Protein AF-A0ABC8L2R2-F1 (afdb_monomer)

Secondary structure (DSSP, 8-state):
---------EEEE------GGGGGGTHHHHHHHHHHHHHHTTT--EEEE--SS--SS-S-----

pLDDT: mean 87.46, std 11.61, range [39.66, 97.88]

Nearest PDB structures (foldseek):
  1qsm-assembly1_D  TM=9.200E-01  e=2.355E-01  Saccharomyces cerevisiae
  2q4v-assembly1_B  TM=8.839E-01  e=3.850E-01  Homo sapiens
  2q4v-assembly1_A  TM=9.248E-01  e=8.941E-01  Homo sapiens
  1vkc-assembly1_A  TM=7.645E-01  e=1.029E+00  Pyrococcus furiosus
  1s5k-assembly1_B  TM=7.879E-01  e=1.936E+00  Salmonella enterica subsp. enterica serovar Enteritidis

Mean predicted aligned error: 6.29 Å

Structure (mmCIF, N/CA/C/O backbone):
data_AF-A0ABC8L2R2-F1
#
_entry.id   AF-A0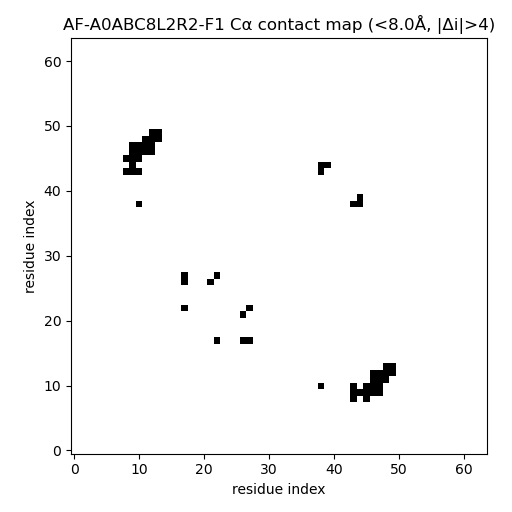ABC8L2R2-F1
#
loop_
_atom_site.group_PDB
_atom_site.id
_atom_site.type_symbol
_atom_site.label_atom_id
_atom_site.label_alt_id
_atom_site.label_comp_id
_atom_site.label_asym_id
_atom_site.label_entity_id
_atom_site.label_seq_id
_atom_site.pdbx_PDB_ins_code
_atom_site.Cartn_x
_atom_site.Cartn_y
_atom_site.Cartn_z
_atom_site.occupancy
_atom_site.B_iso_or_equiv
_atom_site.auth_seq_id
_atom_site.auth_comp_id
_atom_site.auth_asym_id
_atom_site.auth_atom_id
_atom_site.pdbx_PDB_model_num
ATOM 1 N N . MET A 1 1 ? 26.087 -1.311 -10.428 1.00 39.66 1 MET A N 1
ATOM 2 C CA . MET A 1 1 ? 25.493 -1.113 -11.764 1.00 39.66 1 MET A CA 1
ATOM 3 C C . MET A 1 1 ? 24.043 -1.566 -11.682 1.00 39.66 1 MET A C 1
ATOM 5 O O . MET A 1 1 ? 23.783 -2.748 -11.806 1.00 39.66 1 MET A O 1
ATOM 9 N N . PHE A 1 2 ? 23.128 -0.651 -11.362 1.00 48.53 2 PHE A N 1
ATOM 10 C CA . PHE A 1 2 ? 21.681 -0.879 -11.426 1.00 48.53 2 PHE A CA 1
ATOM 11 C C . PHE A 1 2 ? 21.124 0.308 -12.204 1.00 48.53 2 PHE A C 1
ATOM 13 O O . PHE A 1 2 ? 20.886 1.367 -11.633 1.00 48.53 2 PHE A O 1
ATOM 20 N N . HIS A 1 3 ? 21.100 0.196 -13.525 1.00 52.19 3 HIS A N 1
ATOM 21 C CA . HIS A 1 3 ? 20.452 1.160 -14.413 1.00 52.19 3 HIS A CA 1
ATOM 22 C C . HIS A 1 3 ? 19.596 0.359 -15.390 1.00 52.19 3 HIS A C 1
ATOM 24 O O . HIS A 1 3 ? 19.809 0.393 -16.595 1.00 52.19 3 HIS A O 1
ATOM 30 N N . ASP A 1 4 ? 18.631 -0.378 -14.849 1.00 59.38 4 ASP A N 1
ATOM 31 C CA . ASP A 1 4 ? 17.418 -0.650 -15.602 1.00 59.38 4 ASP A CA 1
ATOM 32 C C . ASP A 1 4 ? 16.478 0.510 -15.295 1.00 59.38 4 ASP A C 1
ATOM 34 O O . ASP A 1 4 ? 15.888 0.601 -14.219 1.00 59.38 4 ASP A O 1
ATOM 38 N N . ASN A 1 5 ? 16.410 1.466 -16.222 1.00 67.38 5 ASN A N 1
ATOM 39 C CA . ASN A 1 5 ? 15.442 2.561 -16.191 1.00 67.38 5 ASN A CA 1
ATOM 40 C C . ASN A 1 5 ? 14.058 2.024 -16.599 1.00 67.38 5 ASN A C 1
ATOM 42 O O . ASN A 1 5 ? 13.435 2.502 -17.549 1.00 67.38 5 ASN A O 1
ATOM 46 N N . GLU A 1 6 ? 13.617 0.959 -15.929 1.00 79.56 6 GLU A N 1
ATOM 47 C CA . GLU A 1 6 ? 12.351 0.303 -16.199 1.00 79.56 6 GLU A CA 1
ATOM 48 C C . GLU A 1 6 ? 11.241 1.083 -15.494 1.00 79.56 6 GLU A C 1
ATOM 50 O O . GLU A 1 6 ? 11.189 1.210 -14.269 1.00 79.56 6 GLU A O 1
ATOM 55 N N . THR A 1 7 ? 10.359 1.675 -16.295 1.00 84.31 7 THR A N 1
ATOM 56 C CA . THR A 1 7 ? 9.249 2.464 -15.768 1.00 84.31 7 THR A CA 1
ATOM 57 C C . THR A 1 7 ? 8.140 1.532 -15.299 1.00 84.31 7 THR A C 1
ATOM 59 O O . THR A 1 7 ? 7.461 0.872 -16.083 1.00 84.31 7 THR A O 1
ATOM 62 N N . VAL A 1 8 ? 7.938 1.484 -13.985 1.00 88.31 8 VAL A N 1
ATOM 63 C CA . VAL A 1 8 ? 6.872 0.687 -13.380 1.00 88.31 8 VAL A CA 1
ATOM 64 C C . VAL A 1 8 ? 5.571 1.485 -13.355 1.00 88.31 8 VAL A C 1
ATOM 66 O O . VAL A 1 8 ? 5.516 2.614 -12.863 1.00 88.31 8 VAL A O 1
ATOM 69 N N . ARG A 1 9 ? 4.480 0.878 -13.832 1.00 92.38 9 ARG A N 1
ATOM 70 C CA . ARG A 1 9 ? 3.127 1.430 -13.672 1.00 92.38 9 ARG A CA 1
ATOM 71 C C . ARG A 1 9 ? 2.613 1.148 -12.258 1.00 92.38 9 ARG A C 1
ATOM 73 O O . ARG A 1 9 ? 2.535 -0.005 -11.844 1.00 92.38 9 ARG A O 1
ATOM 80 N N . ILE A 1 10 ? 2.241 2.203 -11.531 1.00 93.94 10 ILE A N 1
ATOM 81 C CA . ILE A 1 10 ? 1.816 2.147 -10.122 1.00 93.94 10 ILE A CA 1
ATOM 82 C C . ILE A 1 10 ? 0.466 2.852 -9.954 1.00 93.94 10 ILE A C 1
ATOM 84 O O . ILE A 1 10 ? 0.207 3.885 -10.573 1.00 93.94 10 ILE A O 1
ATOM 88 N N . ALA A 1 11 ? -0.397 2.323 -9.086 1.00 95.69 11 ALA A N 1
ATOM 89 C CA . ALA A 1 11 ? -1.631 2.989 -8.685 1.00 95.69 11 ALA A CA 1
ATOM 90 C C . ALA A 1 11 ? -1.381 4.000 -7.553 1.00 95.69 11 ALA A C 1
ATOM 92 O O . ALA A 1 11 ? -0.959 3.630 -6.459 1.00 95.69 11 ALA A O 1
ATOM 93 N N . ALA A 1 12 ? -1.692 5.275 -7.787 1.00 94.19 12 ALA A N 1
ATOM 94 C CA . ALA A 1 12 ? -1.626 6.308 -6.756 1.00 94.19 12 ALA A CA 1
ATOM 95 C C . ALA A 1 12 ? -2.940 6.381 -5.962 1.00 94.19 12 ALA A C 1
ATOM 97 O O . ALA A 1 12 ? -4.004 6.668 -6.517 1.00 94.19 12 ALA A O 1
ATOM 98 N N . VAL A 1 13 ? -2.866 6.161 -4.652 1.00 93.44 13 VAL A N 1
ATOM 99 C CA . VAL A 1 13 ? -4.011 6.234 -3.738 1.00 93.44 13 VAL A CA 1
ATOM 100 C C . VAL A 1 13 ? -3.981 7.582 -3.024 1.00 93.44 13 VAL A C 1
ATOM 102 O O . VAL A 1 13 ? -3.069 7.856 -2.250 1.00 93.44 13 VAL A O 1
ATOM 105 N N . ARG A 1 14 ? -4.975 8.438 -3.295 1.00 88.06 14 ARG A N 1
ATOM 106 C CA . ARG A 1 14 ? -5.046 9.803 -2.735 1.00 88.06 14 ARG A CA 1
ATOM 107 C C . ARG A 1 14 ? -6.067 9.977 -1.620 1.00 88.06 14 ARG A C 1
ATOM 109 O O . ARG A 1 14 ? -5.808 10.702 -0.672 1.00 88.06 14 ARG A O 1
ATOM 116 N N . PHE A 1 15 ? -7.223 9.330 -1.737 1.00 86.75 15 PHE A N 1
ATOM 117 C CA . PHE A 1 15 ? -8.328 9.531 -0.807 1.00 86.75 15 PHE A CA 1
ATOM 118 C C . PHE A 1 15 ? -8.886 8.186 -0.368 1.00 86.75 15 PHE A C 1
ATOM 120 O O . PHE A 1 15 ? -9.530 7.477 -1.141 1.00 86.75 15 PHE A O 1
ATOM 127 N N . LEU A 1 16 ? -8.636 7.848 0.892 1.00 89.31 16 LEU A N 1
ATOM 128 C CA . LEU A 1 16 ? -9.240 6.713 1.568 1.00 89.31 16 LEU A CA 1
ATOM 129 C C . LEU A 1 16 ? -9.791 7.220 2.895 1.00 89.31 16 LEU A C 1
ATOM 131 O O . LEU A 1 16 ? -9.041 7.564 3.801 1.00 89.31 16 LEU A O 1
ATOM 135 N N . CYS A 1 17 ? -11.113 7.311 2.987 1.00 90.44 17 CYS A N 1
ATOM 136 C CA . CYS A 1 17 ? -11.788 7.830 4.165 1.00 90.44 17 CYS A CA 1
ATOM 137 C C . CYS A 1 17 ? -12.903 6.875 4.578 1.00 90.44 17 CYS A C 1
ATOM 139 O O . CYS A 1 17 ? -13.650 6.370 3.741 1.00 90.44 17 CYS A O 1
ATOM 141 N N . VAL A 1 18 ? -13.009 6.642 5.882 1.00 91.38 18 VAL A N 1
ATOM 142 C CA . VAL A 1 18 ? -14.104 5.901 6.506 1.00 91.38 18 VAL A CA 1
ATOM 143 C C . VAL A 1 18 ? -14.789 6.845 7.484 1.00 91.38 18 VAL A C 1
ATOM 145 O O . VAL A 1 18 ? -14.121 7.488 8.306 1.00 91.38 18 VAL A O 1
ATOM 148 N N . GLN A 1 19 ? -16.118 6.923 7.399 1.00 92.50 19 GLN A N 1
ATOM 149 C CA . GLN A 1 19 ? -16.937 7.686 8.340 1.00 92.50 19 GLN A CA 1
ATOM 150 C C . GLN A 1 19 ? -16.659 7.220 9.775 1.00 92.50 19 GLN A C 1
ATOM 152 O O . GLN A 1 19 ? -16.456 6.030 10.024 1.00 92.50 19 GLN A O 1
ATOM 157 N N . LYS A 1 20 ? -16.641 8.163 10.727 1.00 91.12 20 LYS A N 1
ATOM 158 C CA . LYS A 1 20 ? -16.197 7.920 12.112 1.00 91.12 20 LYS A CA 1
ATOM 159 C C . LYS A 1 20 ? -16.901 6.715 12.759 1.00 9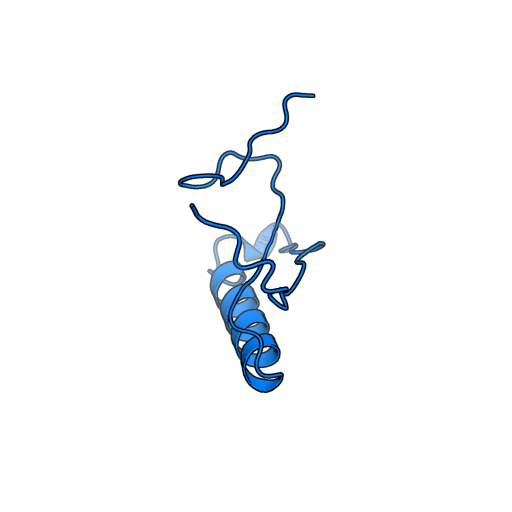1.12 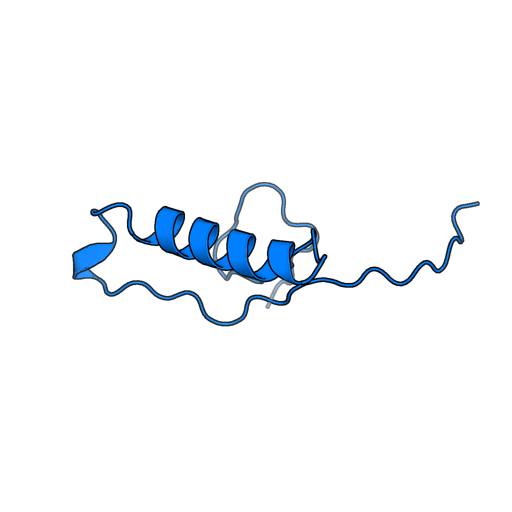20 LYS A C 1
ATOM 161 O O . LYS A 1 20 ? -16.239 5.900 13.391 1.00 91.12 20 LYS A O 1
ATOM 166 N N . GLU A 1 21 ? -18.197 6.555 12.509 1.00 90.62 21 GLU A N 1
ATOM 167 C CA . GLU A 1 21 ? -19.054 5.477 13.033 1.00 90.62 21 GLU A CA 1
ATOM 168 C C . GLU A 1 21 ? -18.709 4.064 12.521 1.00 90.62 21 GLU A C 1
ATOM 170 O O . GLU A 1 21 ? -19.077 3.065 13.140 1.00 90.62 21 GLU A O 1
ATOM 175 N N . PHE A 1 22 ? -18.002 3.950 11.392 1.00 87.88 22 PHE A N 1
ATOM 176 C CA . PHE A 1 22 ? -17.701 2.670 10.738 1.00 87.88 22 PHE A CA 1
ATOM 177 C C . PHE A 1 22 ? -16.245 2.219 10.913 1.00 87.88 22 PHE A C 1
ATOM 179 O O . PHE A 1 22 ? -15.885 1.134 10.449 1.00 87.88 22 PHE A O 1
ATOM 186 N N . ARG A 1 23 ? -15.398 2.996 11.605 1.00 87.56 23 ARG A N 1
ATOM 187 C CA . ARG A 1 23 ? -13.972 2.658 11.791 1.00 87.56 23 ARG A CA 1
ATOM 188 C C . ARG A 1 23 ? -13.767 1.361 12.567 1.00 87.56 23 ARG A C 1
ATOM 190 O O . ARG A 1 23 ? -12.923 0.559 12.187 1.00 87.56 23 ARG A O 1
ATOM 197 N N . SER A 1 24 ? -14.603 1.111 13.571 1.00 89.19 24 SER A N 1
ATOM 198 C CA . SER A 1 24 ? -14.554 -0.113 14.381 1.00 89.19 24 SER A CA 1
ATOM 199 C C . SER A 1 24 ? -15.175 -1.334 13.690 1.00 89.19 24 SER A C 1
ATOM 201 O O . SER A 1 24 ? -15.102 -2.433 14.225 1.00 89.19 24 SER A O 1
ATOM 203 N N . LYS A 1 25 ? -15.791 -1.166 12.508 1.00 90.44 25 LYS A N 1
ATOM 204 C CA . LYS A 1 25 ? -16.507 -2.240 11.792 1.00 90.44 25 LYS A CA 1
ATOM 205 C C . LYS A 1 25 ? -15.661 -2.948 10.726 1.00 90.44 25 LYS A C 1
ATOM 207 O O . LYS A 1 25 ? -16.199 -3.715 9.936 1.00 90.44 25 LYS A O 1
ATOM 212 N N . GLY A 1 26 ? -14.358 -2.667 10.646 1.00 88.69 26 GLY A N 1
ATOM 213 C CA . GLY A 1 26 ? -13.465 -3.341 9.693 1.00 88.69 26 GLY A CA 1
ATOM 214 C C . GLY A 1 26 ? -13.722 -2.997 8.218 1.00 88.69 26 GLY A C 1
ATOM 215 O O . GLY A 1 26 ? -13.304 -3.738 7.331 1.00 88.69 26 GLY A O 1
ATOM 216 N N . LEU A 1 27 ? -14.381 -1.867 7.930 1.00 93.44 27 LEU A N 1
ATOM 217 C CA . LEU A 1 27 ? -14.689 -1.457 6.555 1.00 93.44 27 LEU A CA 1
ATOM 218 C C . LEU A 1 27 ? -13.430 -1.072 5.758 1.00 93.44 27 LEU A C 1
ATOM 220 O O . LEU A 1 27 ? -13.356 -1.313 4.555 1.00 93.44 27 LEU A O 1
ATOM 224 N N . LEU A 1 28 ? -12.419 -0.519 6.435 1.00 90.94 28 LEU A N 1
ATOM 225 C CA . LEU A 1 28 ? -11.171 -0.065 5.819 1.00 90.94 28 LEU A CA 1
ATOM 226 C C . LEU A 1 28 ? -10.435 -1.199 5.061 1.00 90.94 28 LEU A C 1
ATOM 228 O O . LEU A 1 28 ? -10.189 -1.029 3.864 1.00 90.94 28 LEU A O 1
ATOM 232 N N . PRO A 1 29 ? -10.159 -2.376 5.665 1.00 92.44 29 PRO A N 1
ATOM 233 C CA . PRO A 1 29 ? -9.608 -3.528 4.945 1.00 92.44 29 PRO A CA 1
ATOM 234 C C . PRO A 1 29 ? -10.419 -3.967 3.719 1.00 92.44 29 PRO A C 1
ATOM 236 O O . PRO A 1 29 ? -9.841 -4.304 2.686 1.00 92.44 29 PRO A O 1
ATOM 239 N N . VAL A 1 30 ? -11.755 -3.944 3.799 1.00 94.25 30 VAL A N 1
ATOM 240 C CA . VAL A 1 30 ? -12.63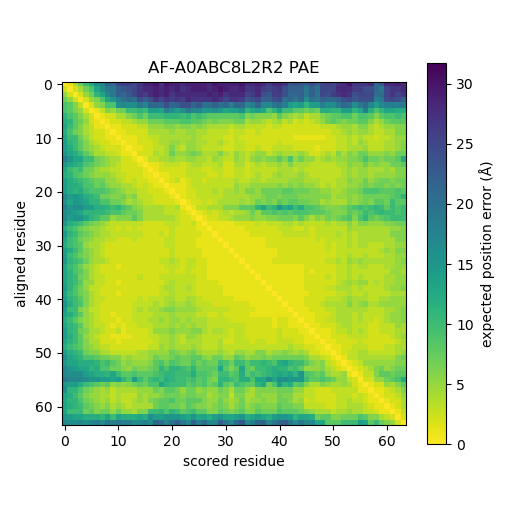4 -4.336 2.682 1.00 94.25 30 VAL A CA 1
ATOM 241 C C . VAL A 1 30 ? -12.519 -3.342 1.527 1.00 94.25 30 VAL A C 1
ATOM 243 O O . VAL A 1 30 ? -12.404 -3.750 0.369 1.00 94.25 30 VAL A O 1
ATOM 246 N N . MET A 1 31 ? -12.483 -2.042 1.830 1.00 94.38 31 MET A N 1
ATOM 247 C CA . MET A 1 31 ? -12.282 -0.988 0.832 1.00 94.38 31 MET A CA 1
ATOM 248 C C . MET A 1 31 ? -10.913 -1.106 0.155 1.00 94.38 31 MET A C 1
ATOM 250 O O . MET A 1 31 ? -10.843 -1.055 -1.076 1.00 94.38 31 MET A O 1
ATOM 254 N N . ILE A 1 32 ? -9.848 -1.332 0.933 1.00 93.81 32 ILE A N 1
ATOM 255 C CA . ILE A 1 32 ? -8.491 -1.552 0.412 1.00 93.81 32 ILE A CA 1
ATOM 256 C C . ILE A 1 32 ? -8.471 -2.783 -0.500 1.00 93.81 32 ILE A C 1
ATOM 258 O O . ILE A 1 32 ? -8.018 -2.690 -1.640 1.00 93.81 32 ILE A O 1
ATOM 262 N N . LYS A 1 33 ? -9.039 -3.915 -0.067 1.00 95.31 33 LYS A N 1
ATOM 263 C CA . LYS A 1 33 ? -9.097 -5.144 -0.876 1.00 95.31 33 LYS A CA 1
ATOM 264 C C . LYS A 1 33 ? -9.905 -4.952 -2.161 1.00 95.31 33 LYS A C 1
ATOM 266 O O . LYS A 1 33 ? -9.504 -5.427 -3.222 1.00 95.31 33 LYS A O 1
ATOM 271 N N . GLY A 1 34 ? -11.020 -4.224 -2.094 1.00 95.62 34 GLY A N 1
ATOM 272 C CA . GLY A 1 34 ? -11.833 -3.884 -3.261 1.00 95.62 34 GLY A CA 1
ATOM 273 C C . GLY A 1 34 ? -11.101 -2.978 -4.255 1.00 95.62 34 GLY A C 1
ATOM 274 O O . GLY A 1 34 ? -11.235 -3.156 -5.467 1.00 95.62 34 GLY A O 1
ATOM 275 N N . MET A 1 35 ? -10.302 -2.033 -3.756 1.00 95.62 35 MET A N 1
ATOM 276 C CA . MET A 1 35 ? -9.426 -1.196 -4.573 1.00 95.62 35 MET A CA 1
ATOM 277 C C . MET A 1 35 ? -8.321 -2.023 -5.232 1.00 95.62 35 MET A C 1
ATOM 279 O O . MET A 1 35 ? -8.226 -1.988 -6.456 1.00 95.62 35 MET A O 1
ATOM 283 N N . ILE A 1 36 ? -7.567 -2.814 -4.461 1.00 96.25 36 ILE A N 1
ATOM 284 C CA . ILE A 1 36 ? -6.503 -3.692 -4.976 1.00 96.25 36 ILE A CA 1
ATOM 285 C C . ILE A 1 36 ? -7.061 -4.617 -6.060 1.00 96.25 36 ILE A C 1
ATOM 287 O O . ILE A 1 36 ? -6.506 -4.688 -7.149 1.00 96.25 36 ILE A O 1
ATOM 291 N N . ARG A 1 37 ? -8.230 -5.235 -5.839 1.00 97.88 37 ARG A N 1
ATOM 292 C CA . ARG A 1 37 ? -8.886 -6.073 -6.856 1.00 97.88 37 ARG A CA 1
ATOM 293 C C . ARG A 1 37 ? -9.110 -5.328 -8.179 1.00 97.88 37 ARG A C 1
ATOM 295 O O . ARG A 1 37 ? -8.877 -5.895 -9.239 1.00 97.88 37 ARG A O 1
ATOM 302 N N . ARG A 1 38 ? -9.578 -4.075 -8.142 1.00 96.50 38 ARG A N 1
ATOM 303 C CA . ARG A 1 38 ? -9.812 -3.264 -9.356 1.00 96.50 38 ARG A CA 1
ATOM 304 C C . ARG A 1 38 ? -8.517 -2.832 -10.040 1.00 96.50 38 ARG A C 1
ATOM 306 O O . ARG A 1 38 ? -8.513 -2.694 -11.258 1.00 96.50 38 ARG A O 1
ATOM 313 N N . VAL A 1 39 ? -7.460 -2.597 -9.269 1.00 96.69 39 VAL A N 1
ATOM 314 C CA . VAL A 1 39 ? -6.127 -2.244 -9.777 1.00 96.69 39 VAL A CA 1
ATOM 315 C C . VAL A 1 39 ? -5.490 -3.458 -10.462 1.00 96.69 39 VAL A C 1
ATOM 317 O O . VAL A 1 39 ? -5.067 -3.343 -11.609 1.00 96.69 39 VAL A O 1
ATOM 320 N N . ASN A 1 40 ? -5.582 -4.640 -9.848 1.00 96.94 40 ASN A N 1
ATOM 321 C CA . ASN A 1 40 ? -5.082 -5.893 -10.421 1.00 96.94 40 ASN A CA 1
ATOM 322 C C . ASN A 1 40 ? -5.803 -6.272 -11.727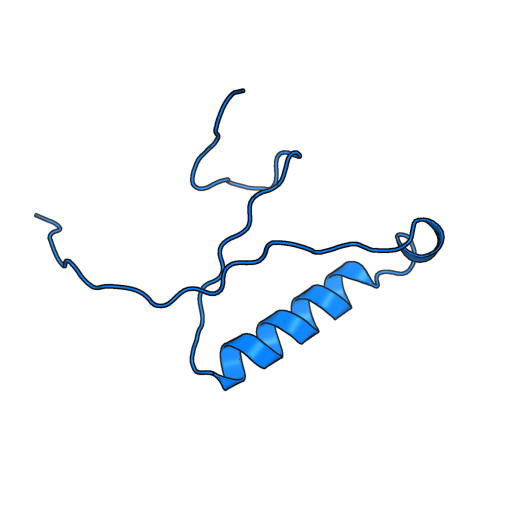 1.00 96.94 40 ASN A C 1
ATOM 324 O O . ASN A 1 40 ? -5.177 -6.771 -12.652 1.00 96.94 40 ASN A O 1
ATOM 328 N N . LEU A 1 41 ? -7.108 -5.986 -11.853 1.00 97.50 41 LEU A N 1
ATOM 329 C CA . LEU A 1 41 ? -7.848 -6.189 -13.113 1.00 97.50 41 LEU A CA 1
ATOM 330 C C . LEU A 1 41 ? -7.359 -5.300 -14.269 1.00 97.50 41 LEU A C 1
ATOM 332 O O . LEU A 1 41 ? -7.688 -5.572 -15.419 1.00 97.50 41 LEU A O 1
ATOM 336 N N . LYS A 1 42 ? -6.607 -4.235 -13.974 1.00 96.44 42 LYS A N 1
ATOM 337 C CA . LYS A 1 42 ? -5.958 -3.369 -14.967 1.00 96.44 42 LYS A CA 1
ATOM 338 C C . LYS A 1 42 ? -4.484 -3.730 -15.186 1.00 96.44 42 LYS A C 1
ATOM 340 O O . LYS A 1 42 ? -3.763 -2.924 -15.765 1.00 96.44 42 LYS A O 1
ATOM 345 N N . ASP A 1 43 ? -4.054 -4.897 -14.704 1.00 95.25 43 ASP A N 1
ATOM 346 C CA . ASP A 1 43 ? -2.670 -5.379 -14.762 1.00 95.25 43 ASP A CA 1
ATOM 347 C C . ASP A 1 43 ? -1.657 -4.428 -14.092 1.00 95.25 43 ASP A C 1
ATOM 349 O O . ASP A 1 43 ? -0.548 -4.190 -14.565 1.00 95.25 43 ASP A O 1
ATOM 353 N N . ILE A 1 44 ? -2.066 -3.831 -12.970 1.00 96.00 44 ILE A N 1
ATOM 354 C CA . ILE A 1 44 ? -1.203 -3.029 -12.101 1.00 96.00 44 ILE A CA 1
ATOM 355 C C . ILE A 1 44 ? -1.102 -3.762 -10.768 1.00 96.00 44 ILE A C 1
ATOM 357 O O . ILE A 1 44 ? -2.117 -4.118 -10.177 1.00 96.00 44 ILE A O 1
ATOM 361 N N . TRP A 1 45 ? 0.121 -3.959 -10.283 1.00 94.56 45 TRP A N 1
ATOM 362 C CA . TRP A 1 45 ? 0.389 -4.779 -9.093 1.00 94.56 45 TRP A CA 1
ATOM 363 C C . TRP A 1 45 ? 1.042 -3.999 -7.952 1.00 94.56 45 TRP A C 1
ATOM 365 O O . TRP A 1 45 ? 1.215 -4.519 -6.853 1.00 94.56 45 TRP A O 1
ATOM 375 N N . GLN A 1 46 ? 1.381 -2.735 -8.201 1.00 93.44 46 GLN A N 1
ATOM 376 C CA . GLN A 1 46 ? 2.028 -1.850 -7.241 1.00 93.44 46 GLN A CA 1
ATOM 377 C C . GLN A 1 46 ? 1.132 -0.650 -6.939 1.00 93.44 46 GLN A C 1
ATOM 379 O O . GLN A 1 46 ? 0.430 -0.138 -7.817 1.00 93.44 46 GLN A O 1
ATOM 384 N N . GLY A 1 47 ? 1.169 -0.187 -5.691 1.00 93.06 47 GLY A N 1
ATOM 385 C CA . GLY A 1 47 ? 0.416 0.975 -5.233 1.00 93.06 47 GLY A CA 1
ATOM 386 C C . GLY A 1 47 ? 1.262 1.876 -4.343 1.00 93.06 47 GLY A C 1
ATOM 387 O O . GLY A 1 47 ? 2.029 1.386 -3.520 1.00 93.06 47 GLY A O 1
ATOM 388 N N . ALA A 1 48 ? 1.097 3.186 -4.4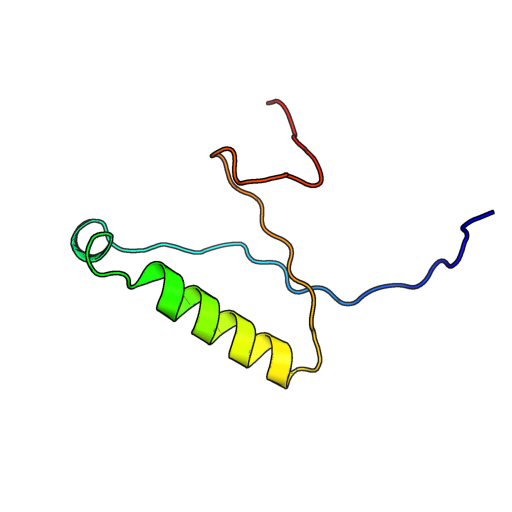98 1.00 92.94 48 ALA A N 1
ATOM 389 C CA . ALA A 1 48 ? 1.744 4.197 -3.674 1.00 92.94 48 ALA A CA 1
ATOM 390 C C . ALA A 1 48 ? 0.680 5.042 -2.972 1.00 92.94 48 ALA A C 1
ATOM 392 O O . ALA A 1 48 ? -0.303 5.466 -3.588 1.00 92.94 48 ALA A O 1
ATOM 393 N N . PHE A 1 49 ? 0.878 5.287 -1.681 1.00 92.50 49 PHE A N 1
ATOM 394 C CA . PHE A 1 49 ? 0.037 6.166 -0.881 1.00 92.50 49 PHE A CA 1
ATOM 395 C C . PHE A 1 49 ? 0.920 6.991 0.050 1.00 92.50 49 PHE A C 1
ATOM 397 O O . PHE A 1 49 ? 1.992 6.545 0.456 1.00 92.50 49 PHE A O 1
ATOM 404 N N . CYS A 1 50 ? 0.446 8.180 0.398 1.00 91.19 50 CYS A N 1
ATOM 405 C CA . CYS A 1 50 ? 1.033 8.984 1.458 1.00 91.19 50 CYS A CA 1
ATOM 406 C C . CYS A 1 50 ? 0.055 9.014 2.630 1.00 91.19 50 CYS A C 1
ATOM 408 O O . CYS A 1 50 ? -1.161 9.048 2.433 1.00 91.19 50 CYS A O 1
ATOM 410 N N . SER A 1 51 ? 0.595 8.989 3.840 1.00 87.81 51 SER A N 1
ATOM 411 C CA . SER A 1 51 ? -0.155 9.072 5.088 1.00 87.81 51 SER A CA 1
ATOM 412 C C . SER A 1 51 ? 0.586 10.018 6.024 1.00 87.81 51 SER A C 1
ATOM 414 O O . SER A 1 51 ? 1.814 10.086 5.985 1.00 87.81 51 SER A O 1
ATOM 416 N N . ASP A 1 52 ? -0.166 10.750 6.836 1.00 84.00 52 ASP A N 1
ATOM 417 C CA . ASP A 1 52 ? 0.333 11.620 7.904 1.00 84.00 52 ASP A CA 1
ATOM 418 C C . ASP A 1 52 ? 0.741 10.828 9.157 1.00 84.00 52 ASP A C 1
ATOM 420 O O . ASP A 1 52 ? 1.582 11.268 9.936 1.00 84.00 52 ASP A O 1
ATOM 424 N N . LEU A 1 53 ? 0.184 9.628 9.332 1.00 83.12 53 LEU A N 1
ATOM 425 C CA . LEU A 1 53 ? 0.605 8.672 10.351 1.00 83.12 53 LEU A CA 1
ATOM 426 C C . LEU A 1 53 ? 1.742 7.768 9.849 1.00 83.12 53 LEU A C 1
ATOM 428 O O . LEU A 1 53 ? 1.704 7.298 8.708 1.00 83.12 53 LEU A O 1
ATOM 432 N N . LEU A 1 54 ? 2.694 7.446 10.736 1.00 78.50 54 LEU A N 1
ATOM 433 C CA . LEU A 1 54 ? 3.727 6.439 10.492 1.00 78.50 54 LEU A CA 1
ATOM 434 C C . LEU A 1 54 ? 3.090 5.053 10.308 1.00 78.50 54 LEU A C 1
ATOM 436 O O . LEU A 1 54 ? 2.602 4.437 11.256 1.00 78.50 54 LEU A O 1
ATOM 440 N N . VAL A 1 55 ? 3.116 4.562 9.072 1.00 79.38 55 VAL A N 1
ATOM 441 C CA . VAL A 1 55 ? 2.761 3.181 8.721 1.00 79.38 55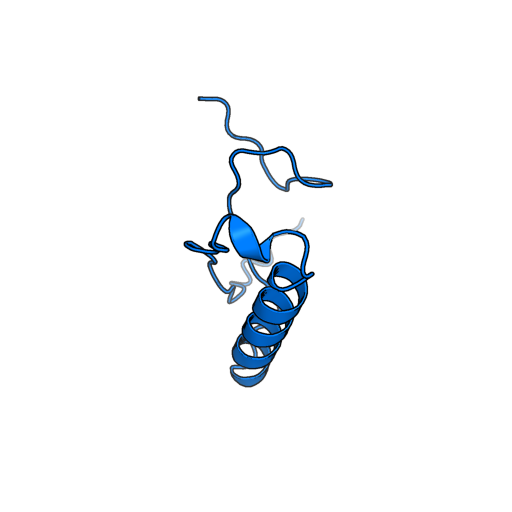 VAL A CA 1
ATOM 442 C C . VAL A 1 55 ? 4.033 2.326 8.717 1.00 79.38 55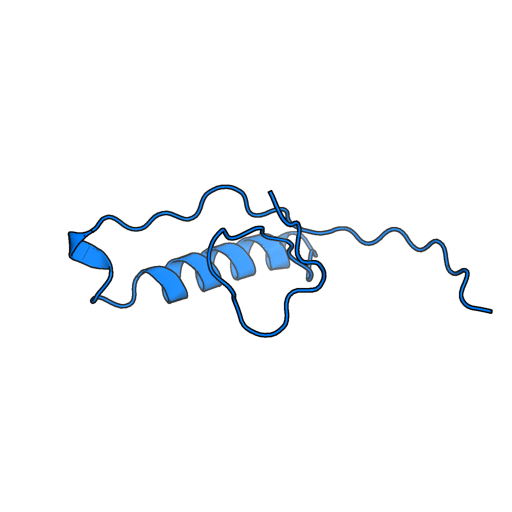 VAL A C 1
ATOM 444 O O . VAL A 1 55 ? 5.138 2.854 8.604 1.00 79.38 55 VAL A O 1
ATOM 447 N N . ALA A 1 56 ? 3.897 1.007 8.8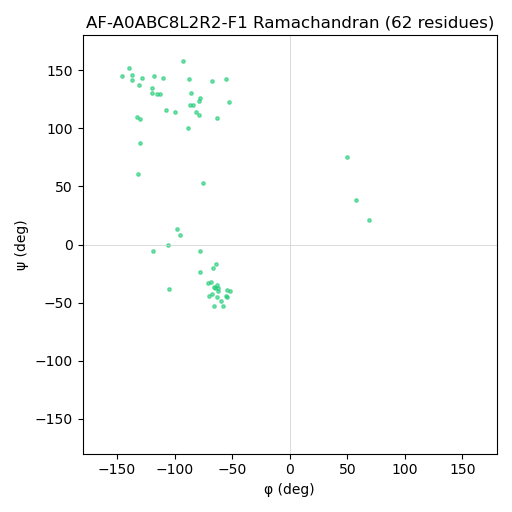72 1.00 78.38 56 ALA A N 1
ATOM 448 C CA . ALA A 1 56 ? 5.027 0.083 8.863 1.00 78.38 56 ALA A CA 1
ATOM 449 C C . ALA A 1 56 ? 5.896 0.274 7.603 1.00 78.38 56 ALA A C 1
ATOM 451 O O . ALA A 1 56 ? 5.397 0.176 6.484 1.00 78.38 56 ALA A O 1
ATOM 452 N N . THR A 1 57 ? 7.186 0.556 7.823 1.00 87.31 57 THR A N 1
ATOM 453 C CA . THR A 1 57 ? 8.248 0.700 6.808 1.00 87.31 57 THR A CA 1
ATOM 454 C C . THR A 1 57 ? 7.887 1.628 5.636 1.00 87.31 57 THR A C 1
ATOM 456 O O . THR A 1 57 ? 7.600 1.148 4.536 1.00 87.31 57 THR A O 1
ATOM 459 N N . PRO A 1 58 ? 7.901 2.959 5.834 1.00 89.50 58 PRO A N 1
ATOM 460 C CA . PRO A 1 58 ? 7.729 3.898 4.732 1.00 89.50 58 PRO A CA 1
ATOM 461 C C . PRO A 1 58 ? 8.936 3.840 3.785 1.00 89.50 58 PRO A C 1
ATOM 463 O O . PRO A 1 58 ? 10.078 3.767 4.229 1.00 89.50 58 PRO A O 1
ATOM 466 N N . VAL A 1 59 ? 8.686 3.925 2.475 1.00 90.00 59 VAL A N 1
ATOM 467 C CA . VAL A 1 59 ? 9.758 4.032 1.463 1.00 90.00 59 VAL A CA 1
ATOM 468 C C . VAL A 1 59 ? 10.506 5.358 1.608 1.00 90.00 59 VAL A C 1
ATOM 470 O O . VAL A 1 59 ? 11.718 5.422 1.437 1.00 90.00 59 VAL A O 1
ATOM 473 N N . THR A 1 60 ? 9.775 6.421 1.943 1.00 89.94 60 THR A N 1
ATOM 474 C CA . THR A 1 60 ? 10.325 7.742 2.227 1.00 89.94 60 THR A CA 1
ATOM 475 C C . THR A 1 60 ? 9.490 8.417 3.305 1.00 89.94 60 THR A C 1
ATOM 477 O O . THR A 1 60 ? 8.269 8.261 3.349 1.00 89.94 60 THR A O 1
ATOM 480 N N . THR A 1 61 ? 10.145 9.192 4.158 1.00 89.00 61 THR A N 1
ATOM 481 C CA . THR A 1 61 ? 9.502 10.089 5.120 1.00 89.00 61 THR A CA 1
ATOM 482 C C . THR A 1 61 ? 9.807 11.515 4.705 1.00 89.00 61 THR A C 1
ATOM 484 O O . THR A 1 61 ? 10.966 11.845 4.466 1.00 89.00 61 THR A O 1
ATOM 487 N N . ILE A 1 62 ? 8.786 12.358 4.611 1.00 84.50 62 ILE A N 1
ATOM 488 C CA . ILE A 1 62 ? 8.958 13.786 4.346 1.00 84.50 62 ILE A CA 1
ATOM 489 C C . ILE A 1 62 ? 8.645 14.504 5.654 1.00 84.50 62 ILE A C 1
ATOM 491 O O . ILE A 1 62 ? 7.527 14.403 6.155 1.00 84.50 62 ILE A O 1
ATOM 495 N N . SER A 1 63 ? 9.640 15.176 6.228 1.00 81.12 63 SER A N 1
ATOM 496 C CA . SER A 1 63 ? 9.434 16.097 7.345 1.00 81.12 63 SER A CA 1
ATOM 497 C C . SER A 1 63 ? 8.877 17.410 6.803 1.00 81.12 63 SER A C 1
ATOM 499 O O . SER A 1 63 ? 9.465 17.985 5.885 1.00 81.12 63 SER A O 1
ATOM 501 N N . HIS A 1 64 ? 7.744 17.843 7.350 1.00 69.25 64 HIS A N 1
ATOM 502 C CA . HIS A 1 64 ? 7.214 19.190 7.149 1.00 69.25 64 HIS A CA 1
ATOM 503 C C . HIS A 1 64 ? 7.918 20.187 8.079 1.00 69.25 64 HIS A C 1
ATOM 505 O O . HIS A 1 64 ? 8.384 19.749 9.155 1.00 69.25 64 HIS A O 1
#

Foldseek 3Di:
DDPPPDDADEAEDEDDDDDPVCPVVPVSVVVVVVVCVVCVVVVHNHYDYDDPDDDPDDPDDDDD

InterPro domains:
  IPR000903 Glycylpeptide N-tetradecanoyltransferase [PTHR11377] (5-62)
  IPR016181 Acyl-CoA N-acyltransferase [SSF55729] (5-61)
  IPR022676 Glycylpeptide N-tetradecanoyltransferase, N-terminal [PF01233] (5-61)

Solvent-accessible surface area (backbone atoms only — not comparable to full-atom values): 4550 Å² total; per-residue (Å²): 141,86,80,78,88,71,84,78,72,60,46,79,54,86,82,86,84,71,60,82,91,45,61,89,69,59,48,66,65,54,52,51,52,54,49,51,54,58,40,46,75,70,78,31,90,45,73,46,70,84,70,94,65,92,59,89,83,67,95,71,83,82,85,131

Organism: Eruca vesicaria subsp. sativa (NCBI:txid29727)

Radius of gyration: 14.97 Å; Cα contacts (8 Å, |Δi|>4): 29; chains: 1; bounding box: 44×25×31 Å

Sequence (64 aa):
MFHDNETVRIAAVRFLCVQKEFRSKGLLPVMIKGMIRRVNLKDIWQGAFCSDLLVATPVTTISH